Protein AF-U1ZUR1-F1 (afdb_monomer_lite)

Sequence (75 aa):
MTALAYLMLLAGLVTAGLLIDKLWVRVLRPNMAHRFGWEPLPADSEIPTGWCLGSAAAVTVSAGLLNYIAPAAGF

Radius of gyration: 18.1 Å; chains: 1; bounding box: 38×21×51 Å

Foldseek 3Di:
DDPLVVLVVVLVVVLVVLVVLCCCLPPVVVVVCVVVVDDRDDPVVRDPVVVNVVSVVVSVVVNVVCVVVVVVVVD

Structure (mmCIF, N/CA/C/O backbone):
data_AF-U1ZUR1-F1
#
_entry.id   AF-U1ZUR1-F1
#
loop_
_atom_site.group_PDB
_atom_site.id
_atom_site.type_symbol
_atom_site.label_atom_id
_atom_site.label_alt_id
_atom_site.label_comp_id
_atom_site.label_asym_id
_atom_site.label_entity_id
_atom_site.label_seq_id
_atom_site.pdbx_PDB_ins_code
_atom_site.Cartn_x
_atom_site.Cartn_y
_atom_site.Cartn_z
_atom_site.occupancy
_atom_site.B_iso_or_equiv
_atom_site.auth_seq_id
_atom_site.auth_comp_id
_atom_site.auth_asym_id
_atom_site.auth_atom_id
_atom_site.pdbx_PDB_model_num
ATOM 1 N N . MET A 1 1 ? 12.933 14.246 -15.135 1.00 53.75 1 MET A N 1
ATOM 2 C CA . MET A 1 1 ? 12.700 13.128 -14.191 1.00 53.75 1 MET A CA 1
ATOM 3 C C . MET A 1 1 ? 12.476 11.871 -15.015 1.00 53.75 1 MET A C 1
ATOM 5 O O . MET A 1 1 ? 11.768 11.965 -16.008 1.00 53.75 1 MET A O 1
ATOM 9 N N . THR A 1 2 ? 13.107 10.742 -14.683 1.00 74.88 2 THR A N 1
ATOM 10 C CA . THR A 1 2 ? 12.931 9.494 -15.447 1.00 74.88 2 THR A CA 1
ATOM 11 C C . THR A 1 2 ? 11.543 8.906 -15.177 1.00 74.88 2 THR A C 1
ATOM 13 O O . THR A 1 2 ? 11.029 9.012 -14.063 1.00 74.88 2 THR A O 1
ATOM 16 N N . ALA A 1 3 ? 10.919 8.283 -16.180 1.00 70.69 3 ALA A N 1
ATOM 17 C CA . ALA A 1 3 ? 9.596 7.660 -16.041 1.00 70.69 3 ALA A CA 1
ATOM 18 C C . ALA A 1 3 ? 9.548 6.624 -14.898 1.00 70.69 3 ALA A C 1
ATOM 20 O O . ALA A 1 3 ? 8.546 6.497 -14.198 1.00 70.69 3 ALA A O 1
ATOM 21 N N . LEU A 1 4 ? 10.677 5.959 -14.643 1.00 71.81 4 LEU A N 1
ATOM 22 C CA . LEU A 1 4 ? 10.866 5.045 -13.521 1.00 71.81 4 LEU A CA 1
ATOM 23 C C . LEU A 1 4 ? 10.729 5.745 -12.160 1.00 71.81 4 LEU A C 1
ATOM 25 O O . LEU A 1 4 ? 10.038 5.238 -11.280 1.00 71.81 4 LEU A O 1
ATOM 29 N N . ALA A 1 5 ? 11.325 6.929 -11.995 1.00 71.00 5 ALA A N 1
ATOM 30 C CA . ALA A 1 5 ? 11.198 7.704 -10.761 1.00 71.00 5 ALA A CA 1
ATOM 31 C C . ALA A 1 5 ? 9.747 8.153 -10.517 1.00 71.00 5 ALA A C 1
ATOM 33 O O . ALA A 1 5 ? 9.282 8.143 -9.379 1.00 71.00 5 ALA A O 1
ATOM 34 N N . TYR A 1 6 ? 9.011 8.490 -11.583 1.00 76.25 6 TYR A N 1
ATOM 35 C CA . TYR A 1 6 ? 7.594 8.847 -11.482 1.00 76.25 6 TYR A CA 1
ATOM 36 C C . TYR A 1 6 ? 6.736 7.654 -11.039 1.00 76.25 6 TYR A C 1
ATOM 38 O O . TYR A 1 6 ? 5.900 7.794 -10.150 1.00 76.25 6 TYR A O 1
ATOM 46 N N . LEU A 1 7 ? 6.989 6.460 -11.587 1.00 72.94 7 LEU A N 1
ATOM 47 C CA . LEU A 1 7 ? 6.307 5.231 -11.168 1.00 72.94 7 LEU A CA 1
ATOM 48 C C . LEU A 1 7 ? 6.621 4.844 -9.719 1.00 72.94 7 LEU A C 1
ATOM 50 O O . LEU A 1 7 ? 5.715 4.442 -8.992 1.00 72.94 7 LEU A O 1
ATOM 54 N N . MET A 1 8 ? 7.871 4.998 -9.276 1.00 76.38 8 MET A N 1
ATOM 55 C CA . MET A 1 8 ? 8.246 4.748 -7.880 1.00 76.38 8 MET A CA 1
ATOM 56 C C . MET A 1 8 ? 7.558 5.717 -6.915 1.00 76.38 8 MET A C 1
ATOM 58 O O . MET A 1 8 ? 7.058 5.289 -5.875 1.00 76.38 8 MET A O 1
ATOM 62 N N . LEU A 1 9 ? 7.476 7.001 -7.273 1.00 80.31 9 LEU A N 1
ATOM 63 C CA . LEU A 1 9 ? 6.717 7.988 -6.501 1.00 80.31 9 LEU A CA 1
ATOM 64 C C . LEU A 1 9 ? 5.230 7.630 -6.442 1.00 80.31 9 LEU A C 1
ATOM 66 O O . LEU A 1 9 ? 4.631 7.707 -5.372 1.00 80.31 9 LEU A O 1
ATOM 70 N N . LEU A 1 10 ? 4.650 7.193 -7.561 1.00 77.62 10 LEU A N 1
ATOM 71 C CA . LEU A 1 10 ? 3.242 6.810 -7.633 1.00 77.62 10 LEU A CA 1
ATOM 72 C C . LEU A 1 10 ? 2.948 5.564 -6.780 1.00 77.62 10 LEU A C 1
ATOM 74 O O . LEU A 1 10 ? 1.987 5.566 -6.014 1.00 77.62 10 LEU A O 1
ATOM 78 N N . ALA A 1 11 ? 3.813 4.544 -6.825 1.00 77.50 11 ALA A N 1
ATOM 79 C CA . ALA A 1 11 ? 3.737 3.395 -5.917 1.00 77.50 11 ALA A CA 1
ATOM 80 C C . ALA A 1 11 ? 3.850 3.813 -4.448 1.00 77.50 11 ALA A C 1
ATOM 82 O O . ALA A 1 11 ? 3.064 3.352 -3.618 1.00 77.50 11 ALA A O 1
ATOM 83 N N . GLY A 1 12 ? 4.801 4.692 -4.122 1.00 79.25 12 GLY A N 1
ATOM 84 C CA . GLY A 1 12 ? 4.968 5.216 -2.768 1.00 79.25 12 GLY A CA 1
ATOM 85 C C . GLY A 1 12 ? 3.714 5.935 -2.271 1.00 79.25 12 GLY A C 1
ATOM 86 O O . GLY A 1 12 ? 3.258 5.673 -1.160 1.00 79.25 12 GLY A O 1
ATOM 87 N N . LEU A 1 13 ? 3.109 6.772 -3.119 1.00 81.81 13 LEU A N 1
ATOM 88 C CA . LEU A 1 13 ? 1.890 7.516 -2.800 1.00 81.81 13 LEU A CA 1
ATOM 89 C C . LEU A 1 13 ? 0.699 6.583 -2.543 1.00 81.81 13 LEU A C 1
ATOM 91 O O . LEU A 1 13 ? -0.017 6.750 -1.557 1.00 81.81 13 LEU A O 1
ATOM 95 N N . VAL A 1 14 ? 0.515 5.571 -3.397 1.00 80.00 14 VAL A N 1
ATOM 96 C CA . VAL A 1 14 ? -0.562 4.581 -3.243 1.00 80.00 14 VAL A CA 1
ATOM 97 C C . VAL A 1 14 ? -0.362 3.752 -1.975 1.00 80.00 14 VAL A C 1
ATOM 99 O O . VAL A 1 14 ? -1.296 3.581 -1.194 1.00 80.00 14 VAL A O 1
ATOM 102 N N . THR A 1 15 ? 0.866 3.302 -1.716 1.00 77.00 15 THR A N 1
ATOM 103 C CA . THR A 1 15 ? 1.192 2.524 -0.512 1.00 77.00 15 THR A CA 1
ATOM 104 C C . THR A 1 15 ? 0.963 3.348 0.757 1.00 77.00 15 THR A C 1
ATOM 106 O O . THR A 1 15 ? 0.378 2.850 1.719 1.00 77.00 15 THR A O 1
ATOM 109 N N . ALA A 1 16 ? 1.366 4.622 0.756 1.00 80.88 16 ALA A N 1
ATOM 110 C CA . ALA A 1 16 ? 1.131 5.537 1.869 1.00 80.88 16 ALA A CA 1
ATOM 111 C C . ALA A 1 16 ? -0.368 5.773 2.108 1.00 80.88 16 ALA A C 1
ATOM 113 O O . ALA A 1 16 ? -0.814 5.695 3.250 1.00 80.88 16 ALA A O 1
ATOM 114 N N . GLY A 1 17 ? -1.157 5.988 1.049 1.00 80.56 17 GLY A N 1
ATOM 115 C CA . GLY A 1 17 ? -2.612 6.136 1.153 1.00 80.56 17 GLY A CA 1
ATOM 116 C C . 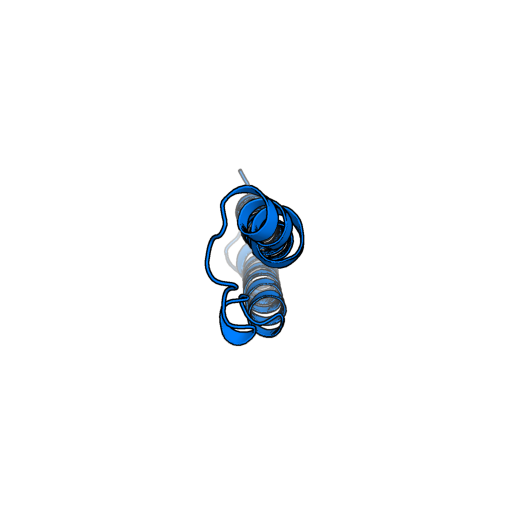GLY A 1 17 ? -3.287 4.910 1.775 1.00 80.56 17 GLY A C 1
ATOM 117 O O . GLY A 1 17 ? -4.114 5.048 2.673 1.00 80.56 17 GLY A O 1
ATOM 118 N N . LEU A 1 18 ? -2.868 3.708 1.376 1.00 79.88 18 LEU A N 1
ATOM 119 C CA . LEU A 1 18 ? -3.399 2.452 1.915 1.00 79.88 18 LEU A CA 1
ATOM 120 C C . LEU A 1 18 ? -2.993 2.211 3.376 1.00 79.88 18 LEU A C 1
ATOM 122 O O . LEU A 1 18 ? -3.781 1.688 4.164 1.00 79.88 18 LEU A O 1
ATOM 126 N N . LEU A 1 19 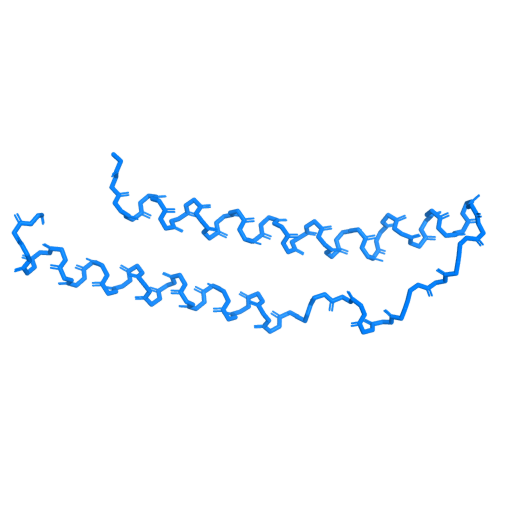? -1.777 2.601 3.764 1.00 80.19 19 LEU A N 1
ATOM 127 C CA . LEU A 1 19 ? -1.341 2.547 5.161 1.00 80.19 19 LEU A CA 1
ATOM 128 C C . LEU A 1 19 ? -2.124 3.530 6.036 1.00 80.19 19 LEU A C 1
ATOM 130 O O . LEU A 1 19 ? -2.502 3.176 7.153 1.00 80.19 19 LEU A O 1
ATOM 134 N N . ILE A 1 20 ? -2.388 4.737 5.528 1.00 83.75 20 ILE A N 1
ATOM 135 C CA . ILE A 1 20 ? -3.192 5.748 6.222 1.00 83.75 20 ILE A CA 1
ATOM 136 C C . ILE A 1 20 ? -4.631 5.256 6.399 1.00 83.75 20 ILE A C 1
ATOM 138 O O . ILE A 1 20 ? -5.164 5.389 7.497 1.00 83.75 20 ILE A O 1
ATOM 142 N N . ASP A 1 21 ? -5.231 4.641 5.376 1.00 82.06 21 ASP A N 1
ATOM 143 C CA . ASP A 1 21 ? -6.578 4.061 5.469 1.00 82.06 21 ASP A CA 1
ATOM 144 C C . ASP A 1 21 ? -6.654 2.991 6.570 1.00 82.06 21 ASP A C 1
ATOM 146 O O . ASP A 1 21 ? -7.485 3.075 7.478 1.00 82.06 21 ASP A O 1
ATOM 150 N N . LYS A 1 22 ? -5.694 2.057 6.594 1.00 78.88 22 LYS A N 1
ATOM 151 C CA . LYS A 1 22 ? -5.615 1.040 7.656 1.00 78.88 22 LYS A CA 1
ATOM 152 C C . LYS A 1 22 ? -5.407 1.641 9.040 1.00 78.88 22 LYS A C 1
ATOM 154 O O . LYS A 1 22 ? -6.040 1.198 9.999 1.00 78.88 22 LYS A O 1
ATOM 159 N N . LEU A 1 23 ? -4.523 2.630 9.163 1.00 82.62 23 LEU A N 1
ATOM 160 C CA . LEU A 1 23 ? -4.272 3.320 10.429 1.00 82.62 23 LEU A CA 1
ATOM 161 C C . LEU A 1 23 ? -5.537 4.044 10.912 1.00 82.62 23 LEU A C 1
ATOM 163 O O . LEU A 1 23 ? -5.879 3.990 12.095 1.00 82.62 23 LEU A O 1
ATOM 167 N N . TRP A 1 24 ? -6.256 4.683 9.994 1.00 82.44 24 TRP A N 1
ATOM 168 C CA . TRP A 1 24 ? -7.497 5.380 10.284 1.00 82.44 24 TRP A CA 1
ATOM 169 C C . TRP A 1 24 ? -8.584 4.418 10.765 1.00 82.44 24 TRP A C 1
ATOM 171 O O . TRP A 1 24 ? -9.140 4.621 11.845 1.00 82.44 24 TRP A O 1
ATOM 181 N N . VAL A 1 25 ? -8.846 3.344 10.015 1.00 81.31 25 VAL A N 1
ATOM 182 C CA . VAL A 1 25 ? -9.905 2.373 10.325 1.00 81.31 25 VAL A CA 1
ATOM 183 C C . VAL A 1 25 ? -9.600 1.588 11.601 1.00 81.31 25 VAL A C 1
ATOM 185 O O . VAL A 1 25 ? -10.503 1.402 12.416 1.00 81.31 25 VAL A O 1
ATOM 188 N N . ARG A 1 26 ? -8.347 1.162 11.817 1.00 78.00 26 ARG A N 1
ATOM 189 C CA . ARG A 1 26 ? -7.988 0.283 12.946 1.00 78.00 26 ARG A CA 1
ATOM 190 C C . ARG A 1 26 ? -7.581 1.004 14.223 1.00 78.00 26 ARG A C 1
ATOM 192 O O . ARG A 1 26 ? -7.716 0.417 15.291 1.00 78.00 26 ARG A O 1
ATOM 199 N N . VAL A 1 27 ? -7.045 2.223 14.141 1.00 79.75 27 VAL A N 1
ATOM 200 C CA . VAL A 1 27 ? -6.457 2.905 15.309 1.00 79.75 27 VAL A CA 1
ATOM 201 C C . VAL A 1 27 ? -7.206 4.184 15.647 1.00 79.75 27 VAL A C 1
ATOM 203 O O . VAL A 1 27 ? -7.706 4.314 16.765 1.00 79.75 27 VAL A O 1
ATOM 206 N N . LEU A 1 28 ? -7.314 5.129 14.707 1.00 81.12 28 LEU A N 1
ATOM 207 C CA . LEU A 1 28 ? -7.936 6.422 15.015 1.00 81.12 28 LEU A CA 1
ATOM 208 C C . LEU A 1 28 ? -9.441 6.301 15.217 1.00 81.12 28 LEU A C 1
ATOM 210 O O . LEU A 1 28 ? -9.968 6.808 16.208 1.00 81.12 28 LEU A O 1
ATOM 214 N N . ARG A 1 29 ? -10.133 5.621 14.303 1.00 78.44 29 ARG A N 1
ATOM 215 C CA . ARG A 1 29 ? -11.585 5.516 14.349 1.00 78.44 29 ARG A CA 1
ATOM 216 C C . ARG A 1 29 ? -12.113 4.836 15.612 1.00 78.44 29 ARG A C 1
ATOM 218 O O . ARG A 1 29 ? -12.992 5.439 16.211 1.00 78.44 29 ARG A O 1
ATOM 225 N N . PRO A 1 30 ? -11.667 3.642 16.045 1.00 77.25 30 PRO A N 1
ATOM 226 C CA . PRO A 1 30 ? -12.231 3.015 17.243 1.00 77.25 30 PRO A CA 1
ATOM 227 C C . PRO A 1 30 ? -11.986 3.863 18.493 1.00 77.25 30 PRO A C 1
ATOM 229 O O . PRO A 1 30 ? -12.853 3.962 19.358 1.00 77.25 30 PRO A O 1
ATOM 232 N N . ASN A 1 31 ? -10.843 4.548 18.552 1.00 80.25 31 ASN A N 1
ATOM 233 C CA . ASN A 1 31 ? -10.515 5.447 19.651 1.00 80.25 31 ASN A CA 1
ATOM 234 C C . ASN A 1 31 ? -11.415 6.702 19.646 1.00 80.25 31 ASN A C 1
ATOM 236 O O . ASN A 1 31 ? -11.928 7.113 20.685 1.00 80.25 31 ASN A O 1
ATOM 240 N N . MET A 1 32 ? -11.694 7.275 18.469 1.00 78.00 32 MET A N 1
ATOM 241 C CA . MET A 1 32 ? -12.665 8.367 18.329 1.00 78.00 32 MET A CA 1
ATOM 242 C C . MET A 1 32 ? -14.108 7.912 18.558 1.00 78.00 32 MET A C 1
ATOM 244 O O . MET A 1 32 ? -14.862 8.630 19.200 1.00 78.00 32 MET A O 1
ATOM 248 N N . ALA A 1 33 ? -14.487 6.720 18.102 1.00 79.44 33 ALA A N 1
ATOM 249 C CA . ALA A 1 33 ? -15.812 6.151 18.313 1.00 79.44 33 ALA A CA 1
ATOM 250 C C . ALA A 1 33 ? -16.102 5.969 19.802 1.00 79.44 33 ALA A C 1
ATOM 252 O O . ALA A 1 33 ? -17.149 6.395 20.279 1.00 79.44 33 ALA A O 1
ATOM 253 N N . HIS A 1 34 ? -15.125 5.471 20.562 1.00 76.06 34 HIS A N 1
ATOM 254 C CA . HIS A 1 34 ? -15.225 5.388 22.015 1.00 76.06 34 HIS A CA 1
ATOM 255 C C . HIS A 1 34 ? -15.322 6.772 22.682 1.00 76.06 34 HIS A C 1
ATOM 257 O O . HIS A 1 34 ? -16.031 6.943 23.669 1.00 76.06 34 HIS A O 1
ATOM 263 N N . ARG A 1 35 ? -14.606 7.776 22.161 1.00 80.19 35 ARG A N 1
ATOM 264 C CA . ARG A 1 35 ? -14.536 9.115 22.771 1.00 80.19 35 ARG A CA 1
ATOM 265 C C . ARG A 1 35 ? -15.716 10.028 22.421 1.00 80.19 35 ARG A C 1
ATOM 267 O O . ARG A 1 35 ? -16.061 10.885 23.227 1.00 80.19 35 ARG A O 1
ATOM 274 N N . PHE A 1 36 ? -16.313 9.857 21.245 1.00 81.75 36 PHE A N 1
ATOM 275 C CA . PHE A 1 36 ? -17.390 10.700 20.709 1.00 81.75 36 PHE A CA 1
ATOM 276 C C . PHE A 1 36 ? -18.726 9.959 20.546 1.00 81.75 36 PHE A C 1
ATOM 278 O O . PHE A 1 36 ? -19.697 10.561 20.097 1.00 81.75 36 PHE A O 1
ATOM 285 N N . GLY A 1 37 ? -18.790 8.672 20.905 1.00 79.06 37 GLY A N 1
ATOM 286 C CA . GLY A 1 37 ? -19.999 7.855 20.785 1.00 79.06 37 GLY A CA 1
ATOM 287 C C . GLY A 1 37 ? -20.409 7.564 19.339 1.00 79.06 37 GLY A C 1
ATOM 288 O O . GLY A 1 37 ? -21.591 7.380 19.072 1.00 79.06 37 GLY A O 1
ATOM 289 N N . TRP A 1 38 ? -19.465 7.571 18.390 1.00 77.44 38 TRP A N 1
ATOM 290 C CA . TRP A 1 38 ? -19.767 7.236 16.996 1.00 77.44 38 TRP A CA 1
ATOM 291 C C . TRP A 1 38 ? -20.013 5.741 16.817 1.00 77.44 38 TRP A C 1
ATOM 293 O O . TRP A 1 38 ? -19.387 4.909 17.473 1.00 77.44 38 TRP A O 1
ATOM 303 N N . GLU A 1 39 ? -20.888 5.405 15.873 1.00 73.69 39 GLU A N 1
ATOM 304 C CA . GLU A 1 39 ? -21.169 4.022 15.508 1.00 73.69 39 GLU A CA 1
ATOM 305 C C . GLU A 1 39 ? -19.909 3.344 14.930 1.00 73.69 39 GLU A C 1
ATOM 307 O O . GLU A 1 39 ? -19.178 3.958 14.136 1.00 73.69 39 GLU A O 1
ATOM 312 N N . PRO A 1 40 ? -19.601 2.099 15.338 1.00 65.50 40 PRO A N 1
ATOM 313 C CA . PRO A 1 40 ? -18.449 1.374 14.819 1.00 65.50 40 PRO A CA 1
ATOM 314 C C . PRO A 1 40 ? -18.638 1.117 13.324 1.00 65.50 40 PRO A C 1
ATOM 316 O O . PRO A 1 40 ? -19.717 0.714 12.890 1.00 65.50 40 PRO A O 1
ATOM 319 N N . LEU A 1 41 ? -17.589 1.334 12.522 1.00 67.44 41 LEU A N 1
ATOM 320 C CA . LEU A 1 41 ? -17.708 1.030 11.099 1.00 67.44 41 LEU A CA 1
ATOM 321 C C . LEU A 1 41 ? -17.725 -0.477 10.839 1.00 67.44 41 LEU A C 1
ATOM 323 O O . LEU A 1 41 ? -17.028 -1.213 11.543 1.00 67.44 41 LEU A O 1
ATOM 327 N N . PRO A 1 42 ? -18.456 -0.933 9.804 1.00 67.38 42 PRO A N 1
ATOM 328 C CA . PRO A 1 42 ? -18.415 -2.318 9.375 1.00 67.38 42 PRO A CA 1
ATOM 329 C C . PRO A 1 42 ? -16.982 -2.727 9.043 1.00 67.38 42 PRO A C 1
ATOM 331 O O . PRO A 1 42 ? -16.237 -1.966 8.419 1.00 67.38 42 PRO A O 1
ATOM 334 N N . ALA A 1 43 ? -16.617 -3.951 9.417 1.00 63.31 43 ALA A N 1
ATOM 335 C CA . ALA A 1 43 ? -15.305 -4.521 9.122 1.00 63.31 43 ALA A CA 1
ATOM 336 C C . ALA A 1 43 ? -14.983 -4.534 7.608 1.00 63.31 43 ALA A C 1
ATOM 338 O O . ALA A 1 43 ? -13.818 -4.452 7.235 1.00 63.31 43 ALA A O 1
ATOM 339 N N . ASP A 1 44 ? -16.008 -4.541 6.746 1.00 64.00 44 ASP A N 1
ATOM 340 C CA . ASP A 1 44 ? -15.894 -4.463 5.280 1.00 64.00 44 ASP A CA 1
ATOM 341 C C . ASP A 1 44 ? -15.587 -3.062 4.723 1.00 64.00 44 ASP A C 1
ATOM 343 O O . ASP A 1 44 ? -15.462 -2.888 3.514 1.00 64.00 44 ASP A O 1
ATOM 347 N N . SER A 1 45 ? -15.473 -2.037 5.572 1.00 64.50 45 SER A N 1
ATOM 348 C CA . SER A 1 45 ? -15.079 -0.695 5.118 1.00 64.50 45 SER A CA 1
ATOM 349 C C . SER A 1 45 ? -13.566 -0.514 4.972 1.00 64.50 45 SER A C 1
ATOM 351 O O . SER A 1 45 ? -13.138 0.533 4.494 1.00 64.50 45 SER A O 1
ATOM 353 N N . GLU A 1 46 ? -12.752 -1.486 5.399 1.00 66.50 46 GLU A N 1
ATOM 354 C CA . GLU A 1 46 ? -11.303 -1.453 5.173 1.00 66.50 46 GLU A CA 1
ATOM 355 C C . GLU A 1 46 ? -11.013 -1.762 3.700 1.00 66.50 46 GLU A C 1
ATOM 357 O O . GLU A 1 46 ? -11.529 -2.740 3.151 1.00 66.50 46 GLU A O 1
ATOM 362 N N . ILE A 1 47 ? -10.157 -0.961 3.056 1.00 67.00 47 ILE A N 1
ATOM 363 C CA . ILE A 1 47 ? -9.725 -1.269 1.691 1.00 67.00 47 ILE A CA 1
ATOM 364 C C . ILE A 1 47 ? -9.076 -2.664 1.699 1.00 67.00 47 ILE A C 1
ATOM 366 O O . ILE A 1 47 ? -8.118 -2.893 2.453 1.00 67.00 47 ILE A O 1
ATOM 370 N N . PRO A 1 48 ? -9.554 -3.620 0.875 1.00 69.38 48 PRO A N 1
ATOM 371 C CA . PRO A 1 48 ? -9.072 -4.985 0.958 1.00 69.38 48 PRO A CA 1
ATOM 372 C C . PRO A 1 48 ? -7.576 -5.021 0.671 1.00 69.38 48 PRO A C 1
ATOM 374 O O . PRO A 1 48 ? -7.099 -4.454 -0.310 1.00 69.38 48 PRO A O 1
ATOM 377 N N . THR A 1 49 ? -6.818 -5.752 1.488 1.00 67.38 49 THR A N 1
ATOM 378 C CA . THR A 1 49 ? -5.355 -5.852 1.324 1.00 67.38 49 THR A CA 1
ATOM 379 C C . THR A 1 49 ? -4.958 -6.356 -0.076 1.00 67.38 49 THR A C 1
ATOM 381 O O . THR A 1 49 ? -3.891 -6.009 -0.578 1.00 67.38 49 THR A O 1
ATOM 384 N N . GLY A 1 50 ? -5.844 -7.102 -0.749 1.00 65.94 50 GLY A N 1
ATOM 385 C CA . GLY A 1 50 ? -5.682 -7.518 -2.146 1.00 65.94 50 GLY A CA 1
ATOM 386 C C . GLY A 1 50 ? -5.587 -6.360 -3.150 1.00 65.94 50 GLY A C 1
ATOM 387 O O . GLY A 1 50 ? -4.877 -6.486 -4.142 1.00 65.94 50 GLY A O 1
ATOM 388 N N . TRP A 1 51 ? -6.200 -5.206 -2.876 1.00 68.19 51 TRP A N 1
ATOM 389 C CA . TRP A 1 51 ? -6.046 -3.999 -3.701 1.00 68.19 51 TRP A CA 1
ATOM 390 C C . TRP A 1 51 ? -4.645 -3.396 -3.575 1.00 68.19 51 TRP A C 1
ATOM 392 O O . TRP A 1 51 ? -4.103 -2.888 -4.554 1.00 68.19 51 TRP A O 1
ATOM 402 N N . CYS A 1 52 ? -4.014 -3.530 -2.405 1.00 65.88 52 CYS A N 1
ATOM 403 C CA . CYS A 1 52 ? -2.619 -3.140 -2.197 1.00 65.88 52 CYS A CA 1
ATOM 404 C C . CYS A 1 52 ? -1.685 -3.991 -3.070 1.00 65.88 52 CYS A C 1
ATOM 406 O O . CYS A 1 52 ? -0.892 -3.455 -3.843 1.00 65.88 52 CYS A O 1
ATOM 408 N N . LEU A 1 53 ? -1.870 -5.315 -3.047 1.00 67.19 53 LEU A N 1
ATOM 409 C CA . LEU A 1 53 ? -1.162 -6.252 -3.929 1.00 67.19 53 LEU A CA 1
ATOM 410 C C . LEU A 1 53 ? -1.419 -5.965 -5.416 1.00 67.19 53 LEU A C 1
ATOM 412 O O . LEU A 1 53 ? -0.476 -5.970 -6.203 1.00 67.19 53 LEU A O 1
ATOM 416 N N . GLY A 1 54 ? -2.664 -5.653 -5.791 1.00 74.31 54 GLY A N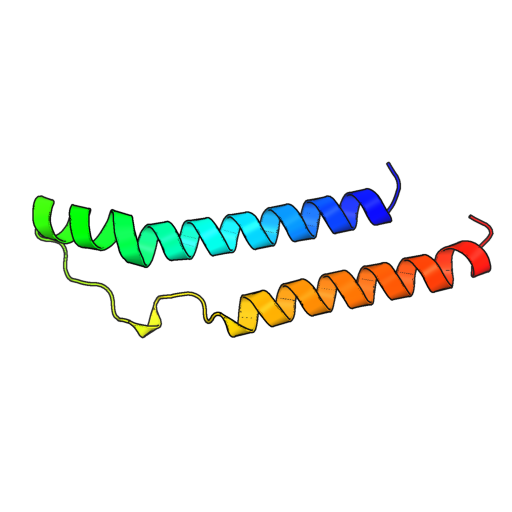 1
ATOM 417 C CA . GLY A 1 54 ? -3.030 -5.270 -7.156 1.00 74.31 54 GLY A CA 1
ATOM 418 C C . GLY A 1 54 ? -2.328 -3.993 -7.625 1.00 74.31 54 GLY A C 1
ATOM 419 O O . GLY A 1 54 ? -1.764 -3.968 -8.717 1.00 74.31 54 GLY A O 1
ATOM 420 N N . SER A 1 55 ? -2.291 -2.955 -6.784 1.00 71.38 55 SER A N 1
ATOM 421 C CA . SER A 1 55 ? -1.592 -1.703 -7.101 1.00 71.38 55 SER A CA 1
ATOM 422 C C . SER A 1 55 ? -0.074 -1.876 -7.200 1.00 71.38 55 SER A C 1
ATOM 424 O O . SER A 1 55 ? 0.539 -1.353 -8.129 1.00 71.38 55 SER A O 1
ATOM 426 N N . ALA A 1 56 ? 0.528 -2.663 -6.303 1.00 68.50 56 ALA A N 1
ATOM 427 C CA . ALA A 1 56 ? 1.952 -2.969 -6.346 1.00 68.50 56 ALA A CA 1
ATOM 428 C C . ALA A 1 56 ? 2.303 -3.738 -7.627 1.00 68.50 56 ALA A C 1
ATOM 430 O O . ALA A 1 56 ? 3.212 -3.338 -8.350 1.00 68.50 56 ALA A O 1
ATOM 431 N N . ALA A 1 57 ? 1.526 -4.773 -7.964 1.00 74.88 57 ALA A N 1
ATOM 432 C CA . ALA A 1 57 ? 1.705 -5.547 -9.188 1.00 74.88 57 ALA A CA 1
ATOM 433 C C . ALA A 1 57 ? 1.561 -4.679 -10.448 1.00 74.88 57 ALA A C 1
ATOM 435 O O . ALA A 1 57 ? 2.397 -4.769 -11.346 1.00 74.88 57 ALA A O 1
ATOM 436 N N . ALA A 1 58 ? 0.557 -3.798 -10.503 1.00 76.19 58 ALA A N 1
ATOM 437 C CA . ALA A 1 58 ? 0.364 -2.886 -11.629 1.00 76.19 58 ALA A CA 1
ATOM 438 C C . ALA A 1 58 ? 1.567 -1.950 -11.824 1.00 76.19 58 ALA A C 1
ATOM 440 O O . ALA A 1 58 ? 2.030 -1.771 -12.954 1.00 76.19 58 ALA A O 1
ATOM 441 N N . VAL A 1 59 ? 2.123 -1.398 -10.739 1.00 76.50 59 VAL A N 1
ATOM 442 C CA . VAL A 1 59 ? 3.320 -0.550 -10.826 1.00 76.50 59 VAL A CA 1
ATOM 443 C C . VAL A 1 59 ? 4.550 -1.360 -11.236 1.00 76.50 59 VAL A C 1
ATOM 445 O O . VAL A 1 59 ? 5.298 -0.910 -12.102 1.00 76.50 59 VAL A O 1
ATOM 448 N N . THR A 1 60 ? 4.752 -2.563 -10.690 1.00 74.25 60 THR A N 1
ATOM 449 C CA . THR A 1 60 ? 5.884 -3.428 -11.060 1.00 74.25 60 THR A CA 1
ATOM 450 C C . THR A 1 60 ? 5.834 -3.838 -12.531 1.00 74.25 60 THR A C 1
ATOM 452 O O . THR A 1 60 ? 6.849 -3.748 -13.220 1.00 74.25 60 THR A O 1
ATOM 455 N N . VAL A 1 61 ? 4.661 -4.226 -13.041 1.00 79.38 61 VAL A N 1
ATOM 456 C CA . VAL A 1 61 ? 4.467 -4.568 -14.460 1.00 79.38 61 VAL A CA 1
ATOM 457 C C . VAL A 1 61 ? 4.712 -3.348 -15.342 1.00 79.38 61 VAL A C 1
ATOM 459 O O . VAL A 1 61 ? 5.439 -3.448 -16.328 1.00 79.38 61 VAL A O 1
ATOM 462 N N . SER A 1 62 ? 4.184 -2.182 -14.960 1.00 76.69 62 SER A N 1
ATOM 463 C CA . SER A 1 62 ? 4.388 -0.934 -15.706 1.00 76.69 62 SER A CA 1
ATOM 464 C C . SER A 1 62 ? 5.863 -0.526 -15.742 1.00 76.69 62 SER A C 1
ATOM 466 O O . SER A 1 62 ? 6.363 -0.120 -16.787 1.00 76.69 62 SER A O 1
ATOM 468 N N . ALA A 1 63 ? 6.581 -0.682 -14.627 1.00 74.12 63 ALA A N 1
ATOM 469 C CA . ALA A 1 63 ? 8.007 -0.379 -14.527 1.00 74.12 63 ALA A CA 1
ATOM 470 C C . ALA A 1 63 ? 8.877 -1.374 -15.311 1.00 74.12 63 ALA A C 1
ATOM 472 O O . ALA A 1 63 ? 9.848 -0.963 -15.948 1.00 74.12 63 ALA A O 1
ATOM 473 N N . GLY A 1 64 ? 8.538 -2.666 -15.287 1.00 75.56 64 GLY A N 1
ATOM 474 C CA . GLY A 1 64 ? 9.210 -3.694 -16.086 1.00 75.56 64 GLY A CA 1
ATOM 475 C C . GLY A 1 64 ? 9.003 -3.476 -17.583 1.00 75.56 64 GLY A C 1
ATOM 476 O O . GLY A 1 64 ? 9.960 -3.514 -18.352 1.00 75.56 64 GLY A O 1
ATOM 477 N N . LEU A 1 65 ? 7.774 -3.144 -17.982 1.00 78.00 65 LEU A N 1
ATOM 478 C CA . LEU A 1 65 ? 7.432 -2.803 -19.359 1.00 78.00 65 LEU A CA 1
ATOM 479 C C . LEU A 1 65 ? 8.192 -1.553 -19.828 1.00 78.00 65 LEU A C 1
ATOM 481 O O . LEU A 1 65 ? 8.782 -1.560 -20.902 1.00 78.00 65 LEU A O 1
ATOM 485 N N . LEU A 1 66 ? 8.262 -0.506 -19.004 1.00 70.06 66 LEU A N 1
ATOM 486 C CA . LEU A 1 66 ? 9.034 0.700 -19.318 1.00 70.06 66 LEU A CA 1
ATOM 487 C C . LEU A 1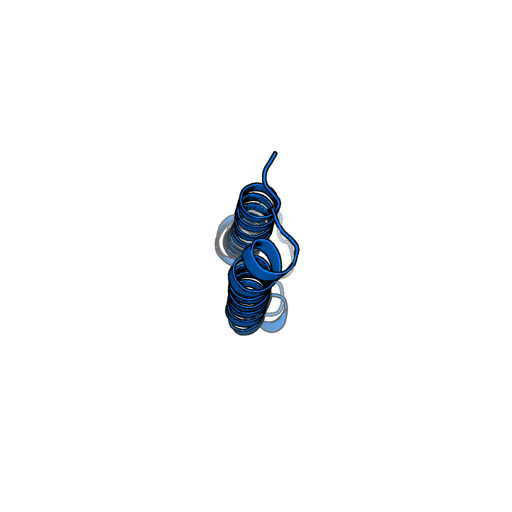 66 ? 10.538 0.434 -19.439 1.00 70.06 66 LEU A C 1
ATOM 489 O O . LEU A 1 66 ? 11.152 0.951 -20.365 1.00 70.06 66 LEU A O 1
ATOM 493 N N . ASN A 1 67 ? 11.126 -0.392 -18.567 1.00 70.31 67 ASN A N 1
ATOM 494 C CA . ASN A 1 67 ? 12.535 -0.795 -18.692 1.00 70.31 67 ASN A CA 1
ATOM 495 C C . ASN A 1 67 ? 12.803 -1.650 -19.935 1.00 70.31 67 ASN A C 1
ATOM 497 O O . ASN A 1 67 ? 13.916 -1.636 -20.446 1.00 70.31 67 ASN A O 1
ATOM 501 N N . TYR A 1 68 ? 11.809 -2.397 -20.413 1.00 69.69 68 TYR A N 1
ATOM 502 C CA . TYR A 1 68 ? 11.938 -3.199 -21.624 1.00 69.69 68 TYR A CA 1
ATOM 503 C C . TYR A 1 68 ? 11.809 -2.349 -22.897 1.00 69.69 68 TYR A C 1
ATOM 505 O O . TYR A 1 68 ? 12.570 -2.529 -23.844 1.00 69.69 68 TYR A O 1
ATOM 513 N N . ILE A 1 69 ? 10.868 -1.399 -22.919 1.00 68.06 69 ILE A N 1
ATOM 514 C CA . ILE A 1 69 ? 10.583 -0.583 -24.107 1.00 68.06 69 ILE A CA 1
ATOM 515 C C . ILE A 1 69 ? 11.542 0.611 -24.229 1.00 68.06 69 ILE A C 1
ATOM 517 O O . ILE A 1 69 ? 11.897 0.974 -25.346 1.00 68.06 69 ILE A O 1
ATOM 521 N N . ALA A 1 70 ? 11.994 1.213 -23.123 1.00 62.03 70 ALA A N 1
ATOM 522 C CA . ALA A 1 70 ? 12.912 2.360 -23.150 1.00 62.03 70 ALA A CA 1
ATOM 523 C C . ALA A 1 70 ? 14.188 2.125 -23.995 1.00 62.03 70 ALA A C 1
ATOM 525 O O . ALA A 1 70 ? 14.422 2.919 -24.909 1.00 62.03 70 ALA A O 1
ATOM 526 N N . PRO A 1 71 ? 14.942 1.018 -23.819 1.00 60.59 71 PRO A N 1
ATOM 527 C CA . PRO A 1 71 ? 16.109 0.742 -24.656 1.00 60.59 71 PRO A CA 1
ATOM 528 C C . PRO A 1 71 ? 15.737 0.402 -26.108 1.00 60.59 71 PRO A C 1
ATOM 530 O O . PRO A 1 71 ? 16.511 0.684 -27.018 1.00 60.59 71 PRO A O 1
ATOM 533 N N . ALA A 1 72 ? 14.545 -0.155 -26.360 1.00 60.06 72 ALA A N 1
ATOM 534 C CA . ALA A 1 72 ? 14.050 -0.413 -27.717 1.00 60.06 72 ALA A CA 1
ATOM 535 C C . ALA A 1 72 ? 13.604 0.870 -28.450 1.00 60.06 72 ALA A C 1
ATOM 537 O O . ALA A 1 72 ? 13.579 0.901 -29.679 1.00 60.06 72 ALA A O 1
ATOM 538 N N . ALA A 1 73 ? 13.273 1.929 -27.707 1.00 58.56 73 ALA A N 1
ATOM 539 C CA . ALA A 1 73 ? 12.884 3.238 -28.226 1.00 58.56 73 ALA A CA 1
ATOM 540 C C . ALA A 1 73 ? 14.066 4.222 -28.370 1.00 58.56 73 ALA A C 1
ATOM 542 O O . ALA A 1 73 ? 13.861 5.339 -28.840 1.00 58.56 73 ALA A O 1
ATOM 543 N N . GLY A 1 74 ? 15.289 3.819 -27.998 1.00 50.06 74 GLY A N 1
ATOM 544 C CA . GLY A 1 74 ? 16.500 4.639 -28.131 1.00 50.06 74 GLY A CA 1
ATOM 545 C C . GLY A 1 74 ? 16.712 5.678 -27.022 1.00 50.06 74 GLY A C 1
ATOM 546 O O . GLY A 1 74 ? 17.419 6.658 -27.261 1.00 50.06 74 GLY A O 1
ATOM 547 N N . PHE A 1 75 ? 16.104 5.477 -25.845 1.00 49.78 75 PHE A N 1
ATOM 548 C CA . PHE A 1 75 ? 16.307 6.292 -24.639 1.00 49.78 75 PHE A CA 1
ATOM 549 C C . PHE A 1 75 ? 17.221 5.613 -23.617 1.00 49.78 75 PHE A C 1
ATOM 551 O O . PHE A 1 75 ? 17.143 4.370 -23.481 1.00 49.78 75 PHE A O 1
#

pLDDT: mean 73.1, std 7.69, range [49.78, 83.75]

Secondary structure (DSSP, 8-state):
--HHHHHHHHHHHHHHHHHHHHHIIIIIHHHHHHHHTPPPPPGGGSPPHH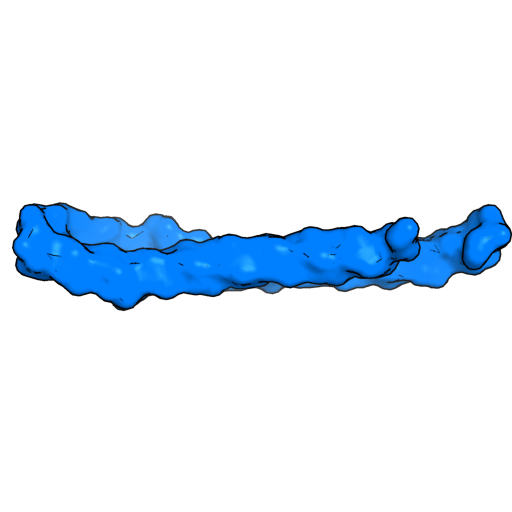HHHHHHHHHHHHHHHHHHHHHHTT-

=== Feature glossary ===
Feature key, reading from the visual/contextual features back to the raw sequence:

Rendered structure images. Six rendered views show the 3D structure from the faces of a cube — i.e. along ±x, ±y, ±z. Rendering representation is drawn randomly per protein from cartoon (secondary-structure ribbons), sticks (backbone bonds), or molecular surface; coloring is either N→C rainbow (blue at the N-terminus through red at the C-terminus) or one color per chain.

Contact-map, Ramachandran, and PAE plots. The contact map is a binary N×N matrix image: pixel (i, j) is dark where Cα_i and Cα_j are within 8 Å and |i−j|>4. Because the |i−j|>4 filter removes local helical contacts, off-diagonal stripes parallel to the main diagonal indicate parallel β-sheets; stripes perpendicular to it indicate antiparallel β-sheets. The Ramachandran plot scatters every residue's (φ, ψ) pair against the sterically allowed regions. The PAE heatmap renders the predicted-aligned-error matrix.

InterPro / GO / CATH / organism. Database cross-references. InterPro integrates a dozen domain/family signature databases into unified entries with residue-range hits. GO terms attach function/process/location labels with evidence codes. CATH codes position the fold in a four-level structural taxonomy. Organism is the NCBI-taxonomy species name.

Nearest PDB structures. The Foldseek neighbor list gives the closest experimentally determined structures in the PDB, ranked by structural alignment. TM-score near 1 means near-identical fold; near 0.3 means only rough topology match. This is how one finds what a novel AlphaFold prediction most resembles in the solved-structure universe.

Predicted aligned error. PAE(i, j) answers: if I align the predicted and true structures on residue i, how far off (in Å) do I expect residue j to be? A block-diagonal PAE matrix with low values on the blocks and high values off-diagonal is the signature of a multi-domain protein with confidently predicted domains but uncertain inter-domain orientation.

Solvent-accessible surface area. Accessible surface area quantifies burial. A residue with SASA near zero is packed into the hydrophobic core; one with SASA >100 Å² sits on the surface. Computed here via the Shrake–Rupley numerical algorithm with a 1.4 Å probe.

B-factor. B-factor (Debye–Waller factor) reflects atomic displacement in the crystal lattice. It is an experimental observable (units Å²), not a prediction; low values mean the atom is pinned down, high values mean it moves or is heterogeneous across the crystal.

pLDDT. For AlphaFold models, the B-factor field carries pLDDT — the model's own estimate of local accuracy on a 0–100 scale. Regions with pLDDT<50 should be treated as essentially unmodeled; they often correspond to intrinsically disordered segments.

Backbone torsions (φ/ψ). φ (phi) and ψ (psi) are the two rotatable backbone dihedrals per residue: φ is the C(i-1)–N–Cα–C torsion, ψ is the N–Cα–C–N(i+1) torsion, both in degrees on (−180°, 180°]. α-helical residues cluster near (−60°, −45°); β-strand residues near (−120°, +130°). A Ramachandran plot is simply a scatter of (φ, ψ) for every residue.

Radius of gyration, Cα contacts, bounding box. Radius of gyration (Rg) is the root-mean-square distance of Cα atoms from their centroid — a single number for overall size and compactness. A globular domain of N residues has Rg ≈ 2.2·N^0.38 Å; an extended or disordered chain has a much larger Rg. The Cα contact count is the number of residue pairs whose Cα atoms are within 8 Å and are more than four positions apart in sequence — a standard proxy for tertiary packing density. The bounding box is the smallest axis-aligned box enclosing all Cα atoms.

Secondary structure (3-state, P-SEA). Three-state secondary structure (P-SEA) collapses the eight DSSP classes into helix (a), strand (b), and coil (c). P-SEA assigns these from Cα geometry alone — distances and angles — without requiring backbone oxygens, so it works on any Cα trace.

Secondary structure (8-state, DSSP). DSSP 8-state secondary structure assigns each residue one of H (α-helix), G (3₁₀-helix), I (π-helix), E (extended β-s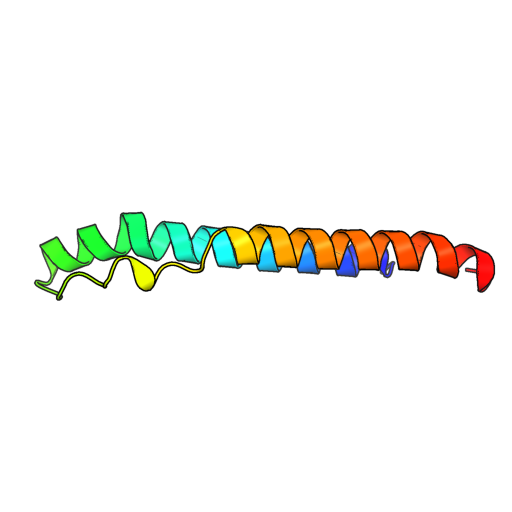trand), B (isolated β-bridge), T (hydrogen-bonded turn), S (bend), or '-' (coil). The assignment is computed from backbone hydrogen-bond geometry via the Kabsch–Sander algorithm.

Foldseek 3Di. A 3Di character summarizes, for each residue, the relative orientation of the Cα frame of its nearest spatial neighbor. Because it encodes fold topology rather than chemistry, 3Di alignments detect remote structural similarity that sequence alignment misses.

mmCIF coordinates. The mmCIF block holds the 3D Cartesian coordinates of each backbone atom (N, Cα, C, O) in ångströms. mmCIF is the PDB's canonical archive format — a tagged-loop text representation of the atomic model.

Sequence. Sequence gives the chain of amino acids in standard one-letter code (A=alanine, C=cysteine, …, Y=tyrosine), read N→C. It is the only feature that is directly encoded by the gene; all structural features are derived from the folded form of this sequence.